Protein AF-E8LHH0-F1 (afdb_monomer)

Structure (mmCIF, N/CA/C/O backbone):
data_AF-E8LHH0-F1
#
_entry.id   AF-E8LHH0-F1
#
loop_
_atom_site.group_PDB
_atom_site.id
_atom_site.type_symbol
_atom_site.label_atom_id
_atom_site.label_alt_id
_atom_site.label_comp_id
_atom_site.label_asym_id
_atom_site.label_entity_id
_atom_site.label_seq_id
_atom_site.pdbx_PDB_ins_code
_atom_site.Cartn_x
_atom_site.Cartn_y
_atom_site.Cartn_z
_atom_site.occupancy
_atom_site.B_iso_or_equiv
_atom_site.auth_seq_id
_atom_site.auth_comp_id
_atom_site.auth_asym_id
_atom_site.auth_atom_id
_atom_site.pdbx_PDB_model_num
ATOM 1 N N . ALA A 1 1 ? 38.701 -12.109 -42.571 1.00 59.72 1 ALA A N 1
ATOM 2 C CA . ALA A 1 1 ? 38.704 -11.009 -41.582 1.00 59.72 1 ALA A CA 1
ATOM 3 C C . ALA A 1 1 ? 37.311 -10.391 -41.426 1.00 59.72 1 ALA A C 1
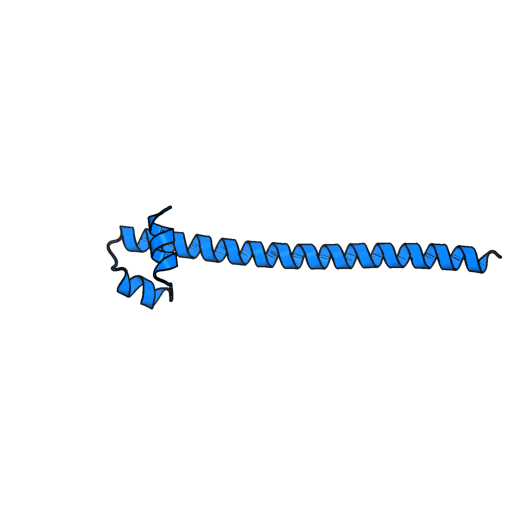ATOM 5 O O . ALA A 1 1 ? 36.931 -10.084 -40.306 1.00 59.72 1 ALA A O 1
ATOM 6 N N . GLU A 1 2 ? 36.535 -10.273 -42.509 1.00 59.00 2 GLU A N 1
ATOM 7 C CA . GLU A 1 2 ? 35.208 -9.629 -42.527 1.00 59.00 2 GLU A CA 1
ATOM 8 C C . GLU A 1 2 ? 34.151 -10.325 -41.649 1.00 59.00 2 GLU A C 1
ATOM 10 O O . GLU A 1 2 ? 33.546 -9.665 -40.811 1.00 59.00 2 GLU A O 1
ATOM 15 N N . GLY A 1 3 ? 34.033 -11.658 -41.698 1.00 56.22 3 GLY A N 1
ATOM 16 C CA . GLY A 1 3 ? 33.036 -12.383 -40.888 1.00 56.22 3 GLY A CA 1
ATOM 17 C C . GLY A 1 3 ? 33.213 -12.280 -39.362 1.00 56.22 3 GLY A C 1
ATOM 18 O O . GLY A 1 3 ? 32.271 -12.520 -38.614 1.00 56.22 3 GLY A O 1
ATOM 19 N N . HIS A 1 4 ? 34.399 -11.896 -38.871 1.00 59.25 4 HIS A N 1
ATOM 20 C CA . HIS A 1 4 ? 34.621 -11.687 -37.433 1.00 59.25 4 HIS A CA 1
ATOM 21 C C . HIS A 1 4 ? 34.199 -10.280 -36.983 1.00 59.25 4 HIS A C 1
ATOM 23 O O . HIS A 1 4 ? 33.749 -10.099 -35.854 1.00 59.25 4 HIS A O 1
ATOM 29 N N . ALA A 1 5 ? 34.312 -9.290 -37.873 1.00 63.97 5 ALA A N 1
ATOM 30 C CA . ALA A 1 5 ? 33.855 -7.929 -37.619 1.00 63.97 5 ALA A CA 1
ATOM 31 C C . ALA A 1 5 ? 32.322 -7.830 -37.675 1.00 63.97 5 ALA A C 1
ATOM 33 O O . ALA A 1 5 ? 31.733 -7.162 -36.827 1.00 63.97 5 ALA A O 1
ATOM 34 N N . GLU A 1 6 ? 31.682 -8.538 -38.612 1.00 63.03 6 GLU A N 1
ATOM 35 C CA . GLU A 1 6 ? 30.217 -8.617 -38.704 1.00 63.03 6 GLU A CA 1
ATOM 36 C C . GLU A 1 6 ? 29.602 -9.324 -37.491 1.00 63.03 6 GLU A C 1
ATOM 38 O O . GLU A 1 6 ? 28.740 -8.742 -36.835 1.00 63.03 6 GLU A O 1
ATOM 43 N N . GLY A 1 7 ? 30.116 -10.495 -37.091 1.00 60.81 7 GLY A N 1
ATOM 44 C CA . GLY A 1 7 ? 29.594 -11.212 -35.918 1.00 60.81 7 GLY A CA 1
ATOM 45 C C . GLY A 1 7 ? 29.738 -10.439 -34.596 1.00 60.81 7 GLY A C 1
ATOM 46 O O . GLY A 1 7 ? 28.878 -10.522 -33.721 1.00 60.81 7 GLY A O 1
ATOM 47 N N . LEU A 1 8 ? 30.794 -9.627 -34.448 1.00 62.72 8 LEU A N 1
ATOM 48 C CA . LEU A 1 8 ? 30.962 -8.743 -33.287 1.00 62.72 8 LEU A CA 1
ATOM 49 C C . L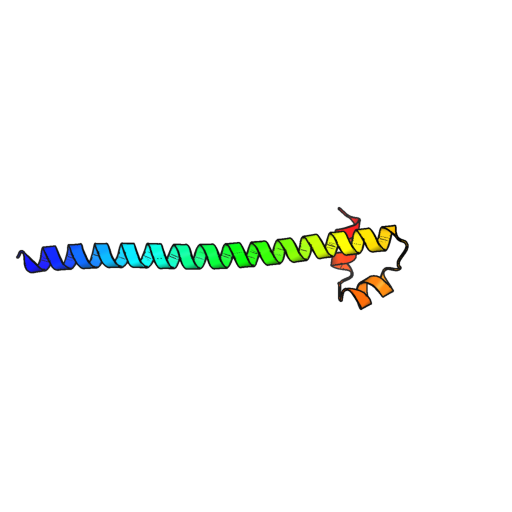EU A 1 8 ? 30.008 -7.544 -33.306 1.00 62.72 8 LEU A C 1
ATOM 51 O O . LEU A 1 8 ? 29.593 -7.075 -32.244 1.00 62.72 8 LEU A O 1
ATOM 55 N N . ALA A 1 9 ? 29.694 -7.016 -34.489 1.00 66.88 9 ALA A N 1
ATOM 56 C CA . ALA A 1 9 ? 28.762 -5.906 -34.640 1.00 66.88 9 ALA A CA 1
ATOM 57 C C . ALA A 1 9 ? 27.316 -6.352 -34.378 1.00 66.88 9 ALA A C 1
ATOM 59 O O . ALA A 1 9 ? 26.593 -5.658 -33.659 1.00 66.88 9 ALA A O 1
ATOM 60 N N . GLU A 1 10 ? 26.938 -7.520 -34.899 1.00 65.38 10 GLU A N 1
ATOM 61 C CA . GLU A 1 10 ? 25.614 -8.122 -34.741 1.00 65.38 10 GLU A CA 1
ATOM 62 C C . GLU A 1 10 ? 25.349 -8.511 -33.278 1.00 65.38 10 GLU A C 1
ATOM 64 O O . GLU A 1 10 ? 24.401 -8.003 -32.680 1.00 65.38 10 GLU A O 1
ATOM 69 N N . GLY A 1 11 ? 26.272 -9.230 -32.625 1.00 62.31 11 GLY A N 1
ATOM 70 C CA . GLY A 1 11 ? 26.125 -9.596 -31.208 1.00 62.31 11 GLY A CA 1
ATOM 71 C C . GLY A 1 11 ? 26.070 -8.394 -30.249 1.00 62.31 11 GLY A C 1
ATOM 72 O O . GLY A 1 11 ? 25.385 -8.426 -29.227 1.00 62.31 11 GLY A O 1
ATOM 73 N N . ARG A 1 12 ? 26.737 -7.274 -30.577 1.00 63.31 12 ARG A N 1
ATOM 74 C CA . ARG A 1 12 ? 26.607 -6.017 -29.809 1.00 63.31 12 ARG A CA 1
ATOM 75 C C . ARG A 1 12 ? 25.275 -5.315 -30.040 1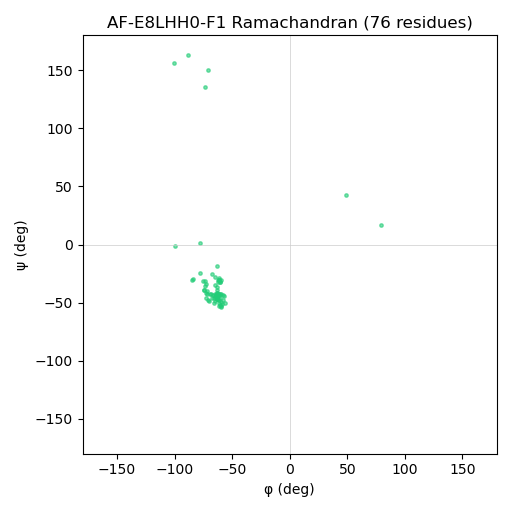.00 63.31 12 ARG A C 1
ATOM 77 O O . ARG A 1 12 ? 24.832 -4.572 -29.165 1.00 63.31 12 ARG A O 1
ATOM 84 N N . ALA A 1 13 ? 24.701 -5.440 -31.232 1.00 66.81 13 ALA A N 1
ATOM 85 C CA . ALA A 1 13 ? 23.410 -4.851 -31.550 1.00 66.81 13 ALA A CA 1
ATOM 86 C C . ALA A 1 13 ? 22.282 -5.624 -30.858 1.00 66.81 13 ALA A C 1
ATOM 88 O O . ALA A 1 13 ? 21.467 -4.989 -30.188 1.00 66.81 13 ALA A O 1
ATOM 89 N N . GLU A 1 14 ? 22.308 -6.957 -30.929 1.00 63.75 14 GLU A N 1
ATOM 90 C CA . GLU A 1 14 ? 21.362 -7.838 -30.234 1.00 63.75 14 GLU A CA 1
ATOM 91 C C . GLU A 1 14 ? 21.426 -7.646 -28.716 1.00 63.75 14 GLU A C 1
ATOM 93 O O . GLU A 1 14 ? 20.424 -7.260 -28.120 1.00 63.75 14 GLU A O 1
ATOM 98 N N . GLY A 1 15 ? 22.610 -7.732 -28.094 1.00 57.56 15 GLY A N 1
ATOM 99 C CA . GLY A 1 15 ? 22.727 -7.578 -26.636 1.00 57.56 15 GLY A CA 1
ATOM 100 C C . GLY A 1 15 ? 22.283 -6.206 -26.102 1.00 57.56 15 GLY A C 1
ATOM 101 O O . GLY A 1 15 ? 21.793 -6.094 -24.979 1.00 57.56 15 GLY A O 1
ATOM 102 N N . ARG A 1 16 ? 22.396 -5.134 -26.903 1.00 60.38 16 ARG A N 1
ATOM 103 C CA . ARG A 1 16 ? 21.838 -3.817 -26.536 1.00 60.38 16 ARG A CA 1
ATOM 104 C C . ARG A 1 16 ? 20.322 -3.770 -26.681 1.00 60.38 16 ARG A C 1
ATOM 106 O O . ARG A 1 16 ? 19.668 -3.113 -25.874 1.00 60.38 16 ARG A O 1
ATOM 113 N N . ALA A 1 17 ? 19.774 -4.393 -27.721 1.00 64.00 17 ALA A N 1
ATOM 114 C CA . ALA A 1 17 ? 18.335 -4.443 -27.936 1.00 64.00 17 ALA A CA 1
ATOM 115 C C . ALA A 1 17 ? 17.653 -5.255 -26.826 1.00 64.00 17 ALA A C 1
ATOM 117 O O . ALA A 1 17 ? 16.691 -4.769 -26.231 1.00 64.00 17 ALA A O 1
ATOM 118 N N . GLU A 1 18 ? 18.207 -6.420 -26.489 1.00 62.50 18 GLU A N 1
ATOM 119 C CA . GLU A 1 18 ? 17.740 -7.279 -25.398 1.00 62.50 18 GLU A CA 1
ATOM 120 C C . GLU A 1 18 ? 17.815 -6.556 -24.048 1.00 62.50 18 GLU A C 1
ATOM 122 O O . GLU A 1 18 ? 16.786 -6.388 -23.393 1.00 62.50 18 GLU A O 1
ATOM 127 N N . GLY A 1 19 ? 18.970 -5.979 -23.689 1.00 56.38 19 GLY A N 1
ATOM 128 C CA . GLY A 1 19 ? 19.126 -5.261 -22.417 1.00 56.38 19 GLY A CA 1
ATOM 129 C C . GLY A 1 19 ? 18.209 -4.036 -22.259 1.00 56.38 19 GLY A C 1
ATOM 130 O O . GLY A 1 19 ? 17.783 -3.709 -21.152 1.00 56.38 19 GLY A O 1
ATOM 131 N N . LEU A 1 20 ? 17.847 -3.357 -23.356 1.00 62.94 20 LEU A N 1
ATOM 132 C CA . LEU A 1 20 ? 16.868 -2.261 -23.324 1.00 62.94 20 LEU A CA 1
ATOM 133 C C . LEU A 1 20 ? 15.431 -2.756 -23.135 1.00 62.94 20 LEU A C 1
ATOM 135 O O . LEU A 1 20 ? 14.625 -2.063 -22.509 1.00 62.94 20 LEU A O 1
ATOM 139 N N . VAL A 1 21 ? 15.086 -3.905 -23.716 1.00 66.25 21 VAL A N 1
ATOM 140 C CA . VAL A 1 21 ? 13.756 -4.509 -23.577 1.00 66.25 21 VAL A CA 1
ATOM 141 C C . VAL A 1 21 ? 13.571 -5.040 -22.161 1.00 66.25 21 VAL A C 1
ATOM 143 O O . VAL A 1 21 ? 12.568 -4.697 -21.531 1.00 66.25 21 VAL A O 1
ATOM 146 N N . GLU A 1 22 ? 14.549 -5.786 -21.646 1.00 62.19 22 GLU A N 1
ATOM 147 C CA . GLU A 1 22 ? 14.546 -6.323 -20.282 1.00 62.19 22 GLU A CA 1
ATOM 148 C C . GLU A 1 22 ? 14.516 -5.194 -19.248 1.00 62.19 22 GLU A C 1
ATOM 150 O O . GLU A 1 22 ? 13.560 -5.106 -18.478 1.00 62.19 22 GLU A O 1
ATOM 155 N N . GLY A 1 23 ? 15.437 -4.224 -19.322 1.00 62.78 23 GLY A N 1
ATOM 156 C CA . GLY A 1 23 ? 15.470 -3.108 -18.369 1.00 62.78 23 GLY A CA 1
ATOM 157 C C . GLY A 1 23 ? 14.197 -2.245 -18.372 1.00 62.78 23 GLY A C 1
ATOM 158 O O . GLY A 1 23 ? 13.770 -1.738 -17.333 1.00 62.78 23 GLY A O 1
ATOM 159 N N . ARG A 1 24 ? 13.518 -2.095 -19.522 1.00 69.88 24 ARG A N 1
ATOM 160 C CA . ARG A 1 24 ? 12.205 -1.419 -19.592 1.00 69.88 24 ARG A CA 1
ATOM 161 C C . ARG A 1 24 ? 11.062 -2.274 -19.058 1.00 69.88 24 ARG A C 1
ATOM 163 O O . ARG A 1 24 ? 10.050 -1.717 -18.630 1.00 69.88 24 ARG A O 1
ATOM 170 N N . ALA A 1 25 ? 11.135 -3.593 -19.190 1.00 69.62 25 ALA A N 1
ATOM 171 C CA . ALA A 1 25 ? 10.134 -4.495 -18.636 1.00 69.62 25 ALA A CA 1
ATOM 172 C C . ALA A 1 25 ? 10.236 -4.514 -17.106 1.00 69.62 25 ALA A C 1
ATOM 174 O O . ALA A 1 25 ? 9.230 -4.270 -16.440 1.00 69.62 25 ALA A O 1
ATOM 175 N N . GLU A 1 26 ? 11.449 -4.676 -16.576 1.00 69.94 26 GLU A N 1
ATOM 176 C CA . GLU A 1 26 ? 11.752 -4.655 -15.143 1.00 69.94 26 GLU A CA 1
ATOM 177 C C . GLU A 1 26 ? 11.360 -3.318 -14.507 1.00 69.94 26 GLU A C 1
ATOM 179 O O . GLU A 1 26 ? 10.510 -3.290 -13.619 1.00 69.94 26 GLU A O 1
ATOM 184 N N . GLY A 1 27 ? 11.842 -2.189 -15.041 1.00 72.56 27 GLY A N 1
ATOM 185 C CA . GLY A 1 27 ? 11.520 -0.871 -14.483 1.00 72.56 27 GLY A CA 1
ATOM 186 C C . GLY A 1 27 ? 10.023 -0.528 -14.510 1.00 72.56 27 GLY A C 1
ATOM 187 O O . GLY A 1 27 ? 9.519 0.160 -13.621 1.00 72.56 27 GLY A O 1
ATOM 188 N N . ARG A 1 28 ? 9.266 -1.031 -15.499 1.00 78.62 28 ARG A N 1
ATOM 189 C CA . ARG A 1 28 ? 7.798 -0.881 -15.517 1.00 78.62 28 ARG A CA 1
ATOM 190 C C . ARG A 1 28 ? 7.121 -1.765 -14.477 1.00 78.62 28 ARG A C 1
ATOM 192 O O . ARG A 1 28 ? 6.175 -1.304 -13.844 1.00 78.62 28 ARG A O 1
ATOM 199 N N . ALA A 1 29 ? 7.569 -3.008 -14.320 1.00 78.69 29 ALA A N 1
ATOM 200 C CA . ALA A 1 29 ? 7.019 -3.926 -13.329 1.00 78.69 29 ALA A CA 1
ATOM 201 C C . ALA A 1 29 ? 7.240 -3.396 -11.905 1.00 78.69 29 ALA A C 1
ATOM 203 O O . ALA A 1 29 ? 6.286 -3.325 -11.129 1.00 78.69 29 ALA A O 1
ATOM 204 N N . GLU A 1 30 ? 8.456 -2.939 -11.599 1.00 78.69 30 GLU A N 1
ATOM 205 C CA . GLU A 1 30 ? 8.799 -2.330 -10.311 1.00 78.69 30 GLU A CA 1
ATOM 206 C C . GLU A 1 30 ? 7.979 -1.063 -10.046 1.00 78.69 30 GLU A C 1
ATOM 208 O O . GLU A 1 30 ? 7.321 -0.957 -9.010 1.00 78.69 30 GLU A O 1
ATOM 213 N N . GLY A 1 31 ? 7.927 -0.135 -11.009 1.00 81.56 31 GLY A N 1
ATOM 214 C CA . GLY A 1 31 ? 7.172 1.111 -10.857 1.00 81.56 31 GLY A CA 1
ATOM 215 C C . GLY A 1 31 ? 5.663 0.898 -10.688 1.00 81.56 31 GLY A C 1
ATOM 216 O O . GLY A 1 31 ? 5.019 1.601 -9.906 1.00 81.56 31 GLY A O 1
ATOM 217 N N . LEU A 1 32 ? 5.083 -0.090 -11.377 1.00 85.00 32 LEU A N 1
ATOM 218 C CA . LEU A 1 32 ? 3.677 -0.465 -11.196 1.00 85.00 32 LEU A CA 1
ATOM 219 C C . LEU A 1 32 ? 3.431 -1.071 -9.814 1.00 85.00 32 LEU A C 1
ATOM 221 O O . LEU A 1 32 ? 2.474 -0.678 -9.148 1.00 85.00 32 LEU A O 1
ATOM 225 N N . ALA A 1 33 ? 4.284 -1.996 -9.369 1.00 82.25 33 ALA A N 1
ATOM 226 C CA . ALA A 1 33 ? 4.157 -2.621 -8.056 1.00 82.25 33 ALA A CA 1
ATOM 227 C C . ALA A 1 33 ? 4.257 -1.582 -6.928 1.00 82.25 33 ALA A C 1
ATOM 229 O O . ALA A 1 33 ? 3.406 -1.549 -6.036 1.00 82.25 33 ALA A O 1
ATOM 230 N N . GLU A 1 34 ? 5.240 -0.683 -7.005 1.00 83.88 34 GLU A N 1
ATOM 231 C CA . GLU A 1 34 ? 5.419 0.396 -6.035 1.00 83.88 34 GLU A CA 1
ATOM 232 C C . GLU A 1 34 ? 4.235 1.375 -6.053 1.00 83.88 34 GLU A C 1
ATOM 234 O O . GLU A 1 34 ? 3.708 1.743 -4.999 1.00 83.88 34 GLU A O 1
ATOM 239 N N . GLY A 1 35 ? 3.769 1.767 -7.243 1.00 85.56 35 GLY A N 1
ATOM 240 C CA . GLY A 1 35 ? 2.621 2.657 -7.403 1.00 85.56 35 GLY A CA 1
ATOM 241 C C . GLY A 1 35 ? 1.330 2.070 -6.830 1.00 85.56 35 GLY A C 1
ATOM 242 O O . GLY A 1 35 ? 0.596 2.766 -6.124 1.00 85.56 35 GLY A O 1
ATOM 243 N N . LEU A 1 36 ? 1.073 0.782 -7.074 1.00 88.44 36 LEU A N 1
ATOM 244 C CA . LEU A 1 36 ? -0.079 0.069 -6.521 1.00 88.44 36 LEU A CA 1
ATOM 245 C C . LEU A 1 36 ? 0.006 -0.042 -4.997 1.00 88.44 36 LEU A C 1
ATOM 247 O O . LEU A 1 36 ? -0.981 0.241 -4.318 1.00 88.44 36 LEU A O 1
ATOM 251 N N . ALA A 1 37 ? 1.176 -0.384 -4.450 1.00 83.44 37 ALA A N 1
ATOM 252 C CA . ALA A 1 37 ? 1.382 -0.470 -3.005 1.00 83.44 37 ALA A CA 1
ATOM 253 C C . ALA A 1 37 ? 1.152 0.888 -2.319 1.00 83.44 37 AL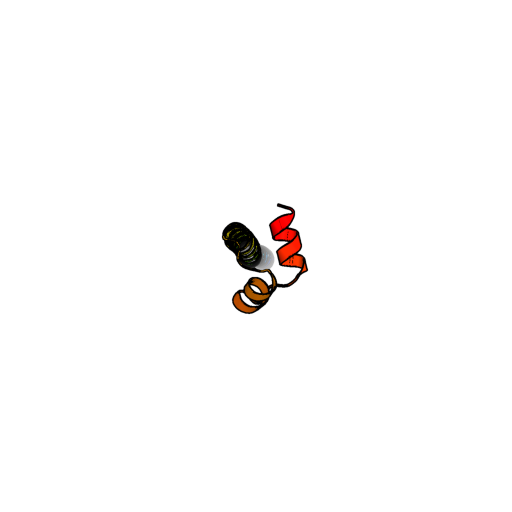A A C 1
ATOM 255 O O . ALA A 1 37 ? 0.374 0.983 -1.365 1.00 83.44 37 ALA A O 1
ATOM 256 N N . LYS A 1 38 ? 1.748 1.960 -2.857 1.00 86.50 38 LYS A N 1
ATOM 257 C CA . LYS A 1 38 ? 1.559 3.333 -2.359 1.00 86.50 38 LYS A CA 1
ATOM 258 C C . LYS A 1 38 ? 0.103 3.789 -2.473 1.00 86.50 38 LYS A C 1
ATOM 260 O O . LYS A 1 38 ? -0.429 4.398 -1.545 1.00 86.50 38 LYS A O 1
ATOM 265 N N . GLY A 1 39 ? -0.562 3.490 -3.589 1.00 89.31 39 GLY A N 1
ATOM 266 C CA . GLY A 1 39 ? -1.970 3.826 -3.809 1.00 89.31 39 GLY A CA 1
ATOM 267 C C . GLY A 1 39 ? -2.909 3.103 -2.841 1.00 89.31 39 GLY A C 1
ATOM 268 O O . GLY A 1 39 ? -3.807 3.727 -2.266 1.00 89.31 39 GLY A O 1
ATOM 269 N N . ALA A 1 40 ? -2.671 1.811 -2.610 1.00 90.44 40 ALA A N 1
ATOM 270 C CA . ALA A 1 40 ? -3.428 1.007 -1.658 1.00 90.44 40 ALA A CA 1
ATOM 271 C C . ALA A 1 40 ? -3.257 1.526 -0.223 1.00 90.44 40 ALA A C 1
ATOM 273 O O . ALA A 1 40 ? -4.256 1.744 0.464 1.00 90.44 40 ALA A O 1
ATOM 274 N N . GLN A 1 41 ? -2.019 1.815 0.200 1.00 90.25 41 GLN A N 1
ATOM 275 C CA . GLN A 1 41 ? -1.747 2.396 1.519 1.00 90.25 41 GLN A CA 1
ATOM 276 C C . GLN A 1 41 ? -2.446 3.749 1.681 1.00 90.25 41 GLN A C 1
ATOM 278 O O . GLN A 1 41 ? -3.171 3.959 2.652 1.00 90.25 41 GLN A O 1
ATOM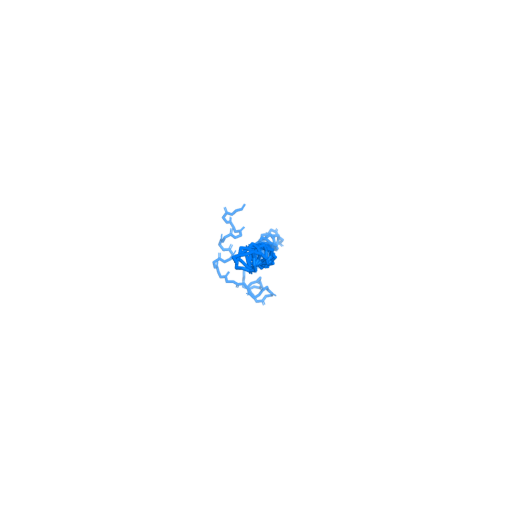 283 N N . LYS A 1 42 ? -2.303 4.652 0.704 1.00 91.19 42 LYS A N 1
ATOM 284 C CA . LYS A 1 42 ? -2.944 5.972 0.751 1.00 91.19 42 LYS A CA 1
ATOM 285 C C . LYS A 1 42 ? -4.464 5.859 0.873 1.00 91.19 42 LYS A C 1
ATOM 287 O O . LYS A 1 42 ? -5.063 6.569 1.675 1.00 91.19 42 LYS A O 1
ATOM 292 N N . THR A 1 43 ? -5.080 4.961 0.109 1.00 93.94 43 THR A N 1
ATOM 293 C CA . THR A 1 43 ? -6.532 4.734 0.146 1.00 93.94 43 THR A CA 1
ATOM 294 C C . THR A 1 43 ? -6.975 4.189 1.501 1.00 93.94 43 THR A C 1
ATOM 296 O O . THR A 1 43 ? -7.955 4.672 2.063 1.00 93.94 43 THR A O 1
ATOM 299 N N . LEU A 1 44 ? -6.226 3.240 2.070 1.00 93.94 44 LEU A N 1
ATOM 300 C CA . LEU A 1 44 ? -6.503 2.694 3.397 1.00 93.94 44 LEU A CA 1
ATOM 301 C C . LEU A 1 44 ? -6.498 3.788 4.473 1.00 93.94 44 LEU A C 1
ATOM 303 O O . LEU A 1 44 ? -7.448 3.885 5.247 1.00 93.94 44 LEU A O 1
ATOM 307 N N . LEU A 1 45 ? -5.474 4.646 4.487 1.00 94.25 45 LEU A N 1
ATOM 308 C CA . LEU A 1 45 ? -5.365 5.736 5.462 1.00 94.25 45 LEU A CA 1
ATOM 309 C C . LEU A 1 45 ? -6.511 6.749 5.326 1.00 94.25 45 LEU A C 1
ATOM 311 O O . LEU A 1 45 ? -7.079 7.173 6.331 1.00 94.25 45 LEU A O 1
ATOM 315 N N . GLN A 1 46 ? -6.893 7.102 4.094 1.00 95.00 46 GLN A N 1
ATOM 316 C CA . GLN A 1 46 ? -8.034 7.993 3.842 1.00 95.00 46 GLN A CA 1
ATOM 317 C C . GLN A 1 46 ? -9.352 7.381 4.328 1.00 95.00 46 GLN A C 1
ATOM 319 O O . GLN A 1 46 ? -10.152 8.071 4.960 1.00 95.00 46 GLN A O 1
ATOM 324 N N . ASN A 1 47 ? -9.557 6.081 4.097 1.00 95.31 47 ASN A N 1
ATOM 325 C CA . ASN A 1 47 ? -10.740 5.372 4.578 1.00 95.31 47 ASN A CA 1
ATOM 326 C C . ASN A 1 47 ? -10.789 5.357 6.110 1.00 95.31 47 ASN A C 1
ATOM 328 O O . ASN A 1 47 ? -11.820 5.702 6.680 1.00 95.31 47 ASN A O 1
ATOM 332 N N . ILE A 1 48 ? -9.678 5.032 6.782 1.00 96.38 48 ILE A N 1
ATOM 333 C CA . ILE A 1 48 ? -9.583 5.071 8.250 1.00 96.38 48 ILE A CA 1
ATOM 334 C C . ILE A 1 48 ? -9.940 6.467 8.772 1.00 96.38 48 ILE A C 1
ATOM 336 O O . ILE A 1 48 ? -10.798 6.593 9.644 1.00 96.38 48 ILE A O 1
ATOM 340 N N . LYS A 1 49 ? -9.336 7.521 8.209 1.00 95.69 49 LYS A N 1
ATOM 341 C CA . LYS A 1 49 ? -9.600 8.912 8.603 1.00 95.69 49 LYS A CA 1
ATOM 342 C C . LYS A 1 49 ? -11.070 9.293 8.413 1.00 95.69 49 LYS A C 1
ATOM 344 O O . LYS A 1 49 ? -11.665 9.904 9.296 1.00 95.69 49 LYS A O 1
ATOM 349 N N . GLY A 1 50 ? -11.673 8.889 7.295 1.00 95.75 50 GLY A N 1
ATOM 350 C CA . GLY A 1 50 ? -13.099 9.079 7.037 1.00 95.75 50 GLY A CA 1
ATOM 351 C C . GLY A 1 50 ? -13.973 8.406 8.095 1.00 95.75 50 GLY A C 1
ATOM 352 O O . GLY A 1 50 ? -14.825 9.061 8.687 1.00 95.75 50 GLY A O 1
ATOM 353 N N . LEU A 1 51 ? -13.733 7.125 8.383 1.00 96.25 51 LEU A N 1
ATOM 354 C CA . LEU A 1 51 ? -14.512 6.358 9.364 1.00 96.25 51 LEU A CA 1
ATOM 355 C C . LEU A 1 51 ? -14.381 6.930 10.785 1.00 96.25 51 LEU A C 1
ATOM 357 O O . LEU A 1 51 ? -15.383 7.027 11.493 1.00 96.25 51 LEU A O 1
ATOM 361 N N . LEU A 1 52 ? -13.182 7.377 11.175 1.00 95.19 52 LEU A N 1
ATOM 362 C CA . LEU A 1 52 ? -12.957 8.073 12.447 1.00 95.19 52 LEU A CA 1
ATOM 363 C C . LEU A 1 52 ? -13.754 9.381 12.525 1.00 95.19 52 LEU A C 1
ATOM 365 O O . LEU A 1 52 ? -14.380 9.657 13.546 1.00 95.19 52 LEU A O 1
ATOM 369 N N . ASN A 1 53 ? -13.789 10.163 11.441 1.00 95.38 53 ASN A N 1
ATOM 370 C CA . ASN A 1 53 ? -14.577 11.398 11.376 1.00 95.38 53 ASN A CA 1
ATOM 371 C C . ASN A 1 53 ? -16.091 11.143 11.460 1.00 95.38 53 ASN A C 1
ATOM 373 O O . ASN A 1 53 ? -16.826 11.996 11.953 1.00 95.38 53 ASN A O 1
ATOM 377 N N . PHE A 1 54 ? -16.558 9.974 11.016 1.00 95.75 54 PHE A N 1
ATOM 378 C CA . PHE A 1 54 ? -17.943 9.528 11.201 1.00 95.75 54 PHE A CA 1
ATOM 379 C C . PHE A 1 54 ? -18.232 8.991 12.614 1.00 95.75 54 PHE A C 1
ATOM 381 O O . PHE A 1 54 ? -19.359 8.582 12.890 1.00 95.75 54 PHE A O 1
ATOM 388 N N . GLY A 1 55 ? -17.247 9.003 13.516 1.00 94.00 55 GLY A N 1
ATOM 389 C CA . GLY A 1 55 ? -17.405 8.562 14.901 1.00 94.00 55 GLY A CA 1
ATOM 390 C C . GLY A 1 55 ? -17.375 7.044 15.080 1.00 94.00 55 GLY A C 1
ATOM 391 O O . GLY A 1 55 ? -17.803 6.552 16.123 1.00 94.00 55 GLY A O 1
ATOM 392 N N . ILE A 1 56 ? -16.885 6.294 14.088 1.00 95.81 56 ILE A N 1
ATOM 393 C CA . ILE A 1 56 ? -16.675 4.850 14.227 1.00 95.81 56 ILE A CA 1
ATOM 394 C C . ILE A 1 56 ? -15.457 4.611 15.119 1.00 95.81 56 ILE A C 1
ATOM 396 O O . ILE A 1 56 ? -14.416 5.252 14.963 1.00 95.81 56 ILE A O 1
ATOM 400 N N . ASP A 1 57 ? -15.583 3.675 16.057 1.00 96.06 57 ASP A N 1
ATOM 401 C CA . ASP A 1 57 ? -14.512 3.350 16.988 1.00 96.06 57 ASP A CA 1
ATOM 402 C C . ASP A 1 57 ? -13.341 2.620 16.306 1.00 96.06 57 ASP A C 1
ATOM 404 O O . ASP A 1 57 ? -13.493 1.856 15.348 1.00 96.06 57 ASP A O 1
ATOM 408 N N . GLU A 1 58 ? -12.142 2.819 16.851 1.00 95.31 58 GLU A N 1
ATOM 409 C CA . GLU A 1 58 ? -10.903 2.247 16.317 1.00 95.31 58 GLU A CA 1
ATOM 410 C C . GLU A 1 58 ? -10.909 0.715 16.299 1.00 95.31 58 GLU A C 1
ATOM 412 O O . GLU A 1 58 ? -10.322 0.109 15.406 1.00 95.31 58 GLU A O 1
ATOM 417 N N . CYS A 1 59 ? -11.573 0.062 17.259 1.00 94.88 59 CYS A N 1
ATOM 418 C CA . CYS A 1 59 ? -11.619 -1.398 17.326 1.00 94.88 59 CYS A CA 1
ATOM 419 C C . CYS A 1 59 ? -12.431 -1.972 16.157 1.00 94.88 59 CYS A C 1
ATOM 421 O O . CYS A 1 59 ? -11.998 -2.935 15.518 1.00 94.88 59 CYS A O 1
ATOM 423 N N . SER A 1 60 ? -13.564 -1.347 15.835 1.00 96.31 60 SER A N 1
ATOM 424 C CA . SER A 1 60 ? -14.392 -1.684 14.677 1.00 96.31 60 SER A CA 1
ATOM 425 C C . SER A 1 60 ? -13.656 -1.436 13.364 1.00 96.31 60 SER A C 1
ATOM 427 O O . SER A 1 60 ? -13.672 -2.304 12.492 1.00 96.31 60 SER A O 1
ATOM 429 N N . ILE A 1 61 ? -12.942 -0.312 13.238 1.00 96.00 61 ILE A N 1
ATOM 430 C CA . ILE A 1 61 ? -12.149 -0.000 12.038 1.00 96.00 61 ILE A CA 1
ATOM 431 C C . ILE A 1 61 ? -11.044 -1.044 11.826 1.00 96.00 61 ILE A C 1
ATOM 433 O O . ILE A 1 61 ? -10.927 -1.580 10.723 1.00 96.00 61 ILE A O 1
ATOM 437 N N . LYS A 1 62 ? -10.292 -1.405 12.879 1.00 96.25 62 LYS A N 1
ATOM 438 C CA . LYS A 1 62 ? -9.245 -2.443 12.797 1.00 96.25 62 LYS A CA 1
ATOM 439 C C . LYS A 1 62 ? -9.787 -3.774 12.308 1.00 96.25 62 LYS A C 1
ATOM 441 O O . LYS A 1 62 ? -9.180 -4.396 11.444 1.00 96.25 62 LYS A O 1
ATOM 446 N N . LYS A 1 63 ? -10.938 -4.201 12.832 1.00 95.38 63 LYS A N 1
ATOM 447 C CA . LYS A 1 63 ? -11.573 -5.463 12.432 1.00 95.38 63 LYS A CA 1
ATOM 448 C C . LYS A 1 63 ? -12.120 -5.412 11.006 1.00 95.38 63 LYS A C 1
ATOM 450 O O . LYS A 1 63 ? -11.946 -6.373 10.268 1.00 95.38 63 LYS A O 1
ATOM 455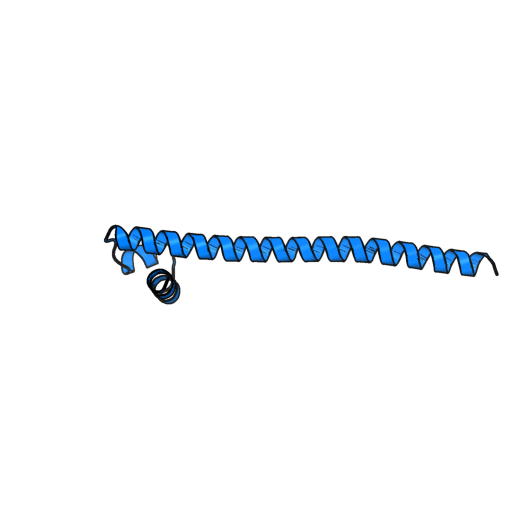 N N 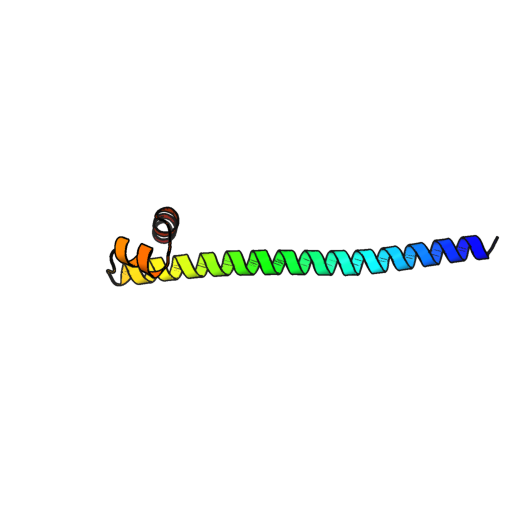. ALA A 1 64 ? -12.767 -4.312 10.618 1.00 94.81 64 ALA A N 1
ATOM 456 C CA . ALA A 1 64 ? -13.405 -4.180 9.309 1.00 94.81 64 ALA A CA 1
ATOM 457 C C . ALA A 1 64 ? -12.393 -4.047 8.164 1.00 94.81 64 ALA A C 1
ATOM 459 O O . ALA A 1 64 ? -12.593 -4.620 7.097 1.00 94.81 64 ALA A O 1
ATOM 460 N N . LEU A 1 65 ? -11.310 -3.297 8.384 1.00 94.25 65 LEU A N 1
ATOM 461 C CA . LEU A 1 65 ? -10.293 -3.028 7.364 1.00 94.25 65 LEU A CA 1
ATOM 462 C C . LEU A 1 65 ? -9.049 -3.915 7.494 1.00 94.25 65 LEU A C 1
ATOM 464 O O . LEU A 1 65 ? -8.129 -3.784 6.691 1.00 94.25 65 LEU A O 1
ATOM 468 N N . ASN A 1 66 ? -9.012 -4.795 8.501 1.00 95.00 66 ASN A N 1
ATOM 469 C CA . ASN A 1 66 ? -7.844 -5.595 8.871 1.00 95.00 66 ASN A CA 1
ATOM 470 C C . ASN A 1 66 ? -6.563 -4.743 8.981 1.00 95.00 66 ASN A C 1
ATOM 472 O O . ASN A 1 66 ? -5.503 -5.116 8.475 1.00 95.00 66 ASN A O 1
ATOM 476 N N . CYS A 1 67 ? -6.687 -3.563 9.596 1.00 93.06 67 CYS A N 1
ATOM 477 C CA . CYS A 1 67 ? -5.604 -2.594 9.723 1.00 93.06 67 CYS A CA 1
ATOM 478 C C . CYS A 1 67 ? -4.950 -2.633 11.112 1.00 93.06 67 CYS A C 1
ATOM 480 O O 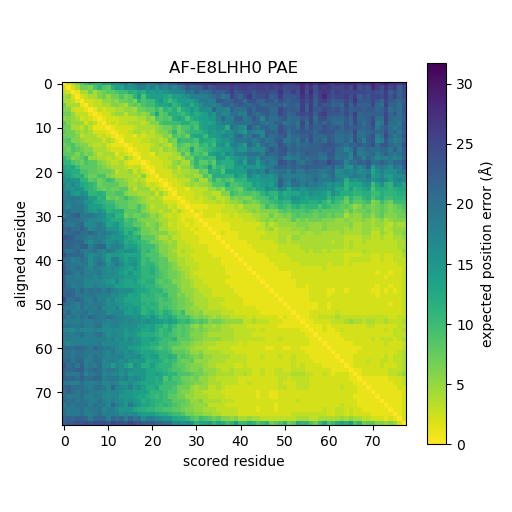. CYS A 1 67 ? -5.555 -3.050 12.103 1.00 93.06 67 CYS A O 1
ATOM 482 N N . THR A 1 68 ? -3.702 -2.179 11.190 1.00 95.75 68 THR A N 1
ATOM 483 C CA . THR A 1 68 ? -2.907 -2.134 12.423 1.00 95.75 68 THR A CA 1
ATOM 484 C C . THR A 1 68 ? -3.121 -0.832 13.194 1.00 95.75 68 THR A C 1
ATOM 486 O O . THR A 1 68 ? -3.572 0.177 12.649 1.00 95.75 68 THR A O 1
ATOM 489 N N . ASP A 1 69 ? -2.738 -0.826 14.474 1.00 95.38 69 ASP A N 1
ATOM 490 C CA . ASP A 1 69 ? -2.695 0.401 15.280 1.00 95.38 69 ASP A CA 1
ATOM 491 C C . ASP A 1 69 ? -1.747 1.456 14.685 1.00 95.38 69 ASP A C 1
ATOM 493 O O . ASP A 1 69 ? -2.005 2.653 14.799 1.00 95.38 69 ASP A O 1
ATOM 497 N N . GLU A 1 70 ? -0.684 1.021 14.000 1.00 95.19 70 GLU A N 1
ATOM 498 C CA . GLU A 1 70 ? 0.237 1.919 13.299 1.00 95.19 70 GLU A CA 1
ATOM 499 C C . GLU A 1 70 ? -0.466 2.664 12.164 1.00 95.19 70 GLU A C 1
ATOM 501 O O . GLU A 1 70 ? -0.370 3.882 12.080 1.00 95.19 70 GLU A O 1
ATOM 506 N N . GLN A 1 71 ? -1.251 1.956 11.347 1.00 94.75 71 GLN A N 1
ATOM 507 C CA . GLN A 1 71 ? -2.010 2.559 10.247 1.00 94.75 71 GLN A CA 1
ATOM 508 C C . GLN A 1 71 ? -3.084 3.525 10.760 1.00 94.75 71 GLN A C 1
ATOM 510 O O . GLN A 1 71 ? -3.333 4.560 10.146 1.00 94.75 71 GLN A O 1
ATOM 515 N N . ILE A 1 72 ? -3.697 3.233 11.912 1.00 95.00 72 ILE A N 1
ATOM 516 C CA . ILE A 1 72 ? -4.620 4.173 12.559 1.00 95.00 72 ILE A CA 1
ATOM 517 C C . ILE A 1 72 ? -3.886 5.417 13.054 1.00 95.00 72 ILE A C 1
ATOM 519 O O . ILE A 1 72 ? -4.372 6.533 12.861 1.00 95.00 72 ILE A O 1
ATOM 523 N N . ARG A 1 73 ? -2.713 5.257 13.672 1.00 95.50 73 ARG A N 1
ATOM 524 C CA . ARG A 1 73 ? -1.895 6.392 14.113 1.00 95.50 73 ARG A CA 1
ATOM 525 C C . ARG A 1 73 ? -1.446 7.244 12.928 1.00 95.50 73 ARG A C 1
ATOM 527 O O . ARG A 1 73 ? -1.562 8.463 12.987 1.00 95.50 73 ARG A O 1
ATOM 534 N N . GLU A 1 74 ? -1.003 6.610 11.849 1.00 94.62 74 GLU A N 1
ATOM 535 C CA . GLU A 1 74 ? -0.601 7.269 10.606 1.00 94.62 74 GLU A CA 1
ATOM 536 C C . GLU A 1 74 ? -1.767 8.049 9.977 1.00 94.62 74 GLU A C 1
ATOM 538 O O . GLU A 1 74 ? -1.594 9.199 9.571 1.00 94.62 74 GLU A O 1
ATOM 543 N N . ALA A 1 75 ? -2.972 7.471 9.961 1.00 93.88 75 ALA A N 1
ATOM 544 C CA . ALA A 1 75 ? -4.175 8.126 9.447 1.00 93.88 75 ALA A CA 1
ATOM 545 C C . ALA A 1 75 ? -4.632 9.321 10.301 1.00 93.88 75 ALA A C 1
ATOM 547 O O . ALA A 1 75 ? -5.305 10.211 9.788 1.00 93.88 75 ALA A O 1
ATOM 548 N N . LYS A 1 76 ? -4.288 9.339 11.595 1.00 92.81 76 LYS A N 1
ATOM 549 C CA . LYS A 1 76 ? -4.548 10.464 12.509 1.00 92.81 76 LYS A CA 1
ATOM 550 C C . LYS A 1 76 ? -3.479 11.558 12.431 1.00 92.81 76 LYS A C 1
ATOM 552 O O . LYS A 1 76 ? -3.781 12.708 12.730 1.00 92.81 76 LYS A O 1
ATOM 557 N N . ALA A 1 77 ? -2.238 11.194 12.105 1.00 89.94 77 ALA A N 1
ATOM 558 C CA . ALA A 1 77 ? -1.102 12.114 12.045 1.00 89.94 77 ALA A CA 1
ATOM 559 C C . ALA A 1 77 ? -1.080 12.974 10.769 1.00 89.94 77 ALA A C 1
ATOM 561 O O . ALA A 1 77 ? -0.503 14.060 10.781 1.00 89.94 77 ALA A O 1
ATOM 562 N N . ASN A 1 78 ? -1.706 12.492 9.691 1.00 70.81 78 ASN A N 1
ATOM 563 C CA . ASN A 1 78 ? -1.890 13.196 8.416 1.00 70.81 78 ASN A CA 1
ATOM 564 C C . ASN A 1 78 ? -3.319 13.728 8.284 1.00 70.81 78 ASN A C 1
ATO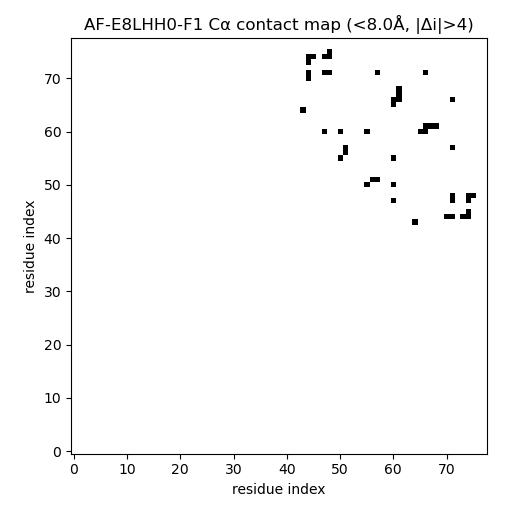M 566 O O . ASN A 1 78 ? -3.571 14.726 7.575 1.00 70.81 78 ASN A O 1
#

Organism: Succinatimonas hippei (strain DSM 22608 / JCM 16073 / KCTC 15190 / YIT 12066) (NCBI:txid762983)

pLDDT: mean 81.76, std 14.45, range [56.22, 96.38]

Nearest PDB structures (foldseek):
  3frw-assembly1_A  TM=8.920E-01  e=2.397E+00  Blautia obeum ATCC 29174
  3frw-assembly2_D  TM=8.745E-01  e=4.167E+00  Blautia obeum ATCC 29174
  6b87-assembly1_A-2  TM=5.952E-01  e=6.760E+00  synthetic construct
  6b87-assembly2_B-3  TM=6.158E-01  e=8.913E+00  synthetic construct
  6r1o-assembly1_A-2  TM=5.097E-01  e=9.551E+00  Escherichia coli

Foldseek 3Di:
DVVVVVVVVVVVVVVVVVCVVVVVVVVVVVVVVVVVVVVVLVVLLVVLLVCVVVVHDPVVSCVVSVDDPVSNVVSVVD

Secondary structure (DSSP, 8-state):
-HHHHHHHHHHHHHHHHHHHHHHHHHHHHHHHHHHHHHHHHHHHHHHHHHHHHTT--HHHHHHHHT--HHHHHHHHH-

Mean predicted aligned error: 9.54 Å

Radius of gyration: 24.97 Å; Cα contacts (8 Å, |Δi|>4): 24; chains: 1; bounding box: 57×26×60 Å

Solvent-accessible surface area (backbone atoms only — not comparable to full-atom values): 4362 Å² total; per-residue (Å²): 118,65,73,62,56,50,54,54,53,52,54,55,50,51,56,50,53,50,53,52,52,49,54,53,49,50,54,49,53,53,52,49,53,52,50,50,52,53,51,52,53,53,50,51,29,53,50,50,40,51,42,46,75,73,67,48,53,69,70,60,49,28,67,75,67,72,50,53,75,64,52,53,51,52,29,69,75,108

Sequence (78 aa):
AEGHAEGLAEGRAEGRAEGLVEGRAEGRAEGLAEGLAKGAQKTLLQNIKGLLNFGIDECSIKKALNCTDEQIREAKAN